Protein AF-S8CAK5-F1 (afdb_monomer_lite)

Radius of gyration: 18.71 Å; chains: 1; bounding box: 34×39×59 Å

Structure (mmCIF, N/CA/C/O backbone):
data_AF-S8CAK5-F1
#
_entry.id   AF-S8CAK5-F1
#
loop_
_atom_site.group_PDB
_atom_site.id
_atom_site.type_symbol
_atom_site.label_atom_id
_atom_site.label_alt_id
_atom_site.label_comp_id
_atom_site.label_asym_id
_atom_site.label_entity_id
_atom_site.label_seq_id
_atom_site.pdbx_PDB_ins_code
_atom_site.Cartn_x
_atom_site.Cartn_y
_atom_site.Cartn_z
_atom_site.occupancy
_atom_site.B_iso_or_equiv
_atom_site.auth_seq_id
_atom_site.auth_comp_id
_atom_site.auth_asym_id
_atom_site.auth_atom_id
_atom_site.pdbx_PDB_model_num
ATOM 1 N N . GLY A 1 1 ? 12.288 14.909 -15.358 1.00 53.12 1 GLY A N 1
ATOM 2 C CA . GLY A 1 1 ? 11.797 13.650 -15.956 1.00 53.12 1 GLY A CA 1
ATOM 3 C C . GLY A 1 1 ? 10.337 13.795 -16.334 1.00 53.12 1 GLY A C 1
ATOM 4 O O . GLY A 1 1 ? 9.595 14.405 -15.573 1.00 53.12 1 GLY A O 1
ATOM 5 N N . ASN A 1 2 ? 9.936 13.302 -17.507 1.00 60.75 2 ASN A N 1
ATOM 6 C CA . ASN A 1 2 ? 8.556 13.409 -17.995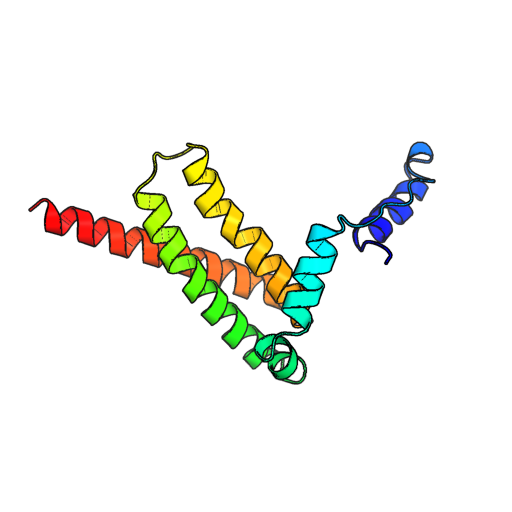 1.00 60.75 2 ASN A CA 1
ATOM 7 C C . ASN A 1 2 ? 7.614 12.574 -17.112 1.00 60.75 2 ASN A C 1
ATOM 9 O O . ASN A 1 2 ? 7.910 11.412 -16.827 1.00 60.75 2 ASN A O 1
ATOM 13 N N . CYS A 1 3 ? 6.484 13.136 -16.685 1.00 69.06 3 CYS A N 1
ATOM 14 C CA . CYS A 1 3 ? 5.512 12.355 -15.932 1.00 69.06 3 CYS A CA 1
ATOM 15 C C . CYS A 1 3 ? 4.825 11.300 -16.797 1.00 69.06 3 CYS A C 1
ATOM 17 O O . CYS A 1 3 ? 4.407 11.620 -17.912 1.00 69.06 3 CYS A O 1
ATOM 19 N N . PRO A 1 4 ? 4.537 10.104 -16.250 1.00 70.31 4 PRO A N 1
ATOM 20 C CA . PRO A 1 4 ? 3.649 9.143 -16.899 1.00 70.31 4 PRO A CA 1
ATOM 21 C C . PRO A 1 4 ? 2.274 9.743 -17.225 1.00 70.31 4 PRO A C 1
ATOM 23 O O . PRO A 1 4 ? 1.709 9.420 -18.266 1.00 70.31 4 PRO A O 1
ATOM 26 N N . ILE A 1 5 ? 1.765 10.661 -16.386 1.00 70.31 5 ILE A N 1
ATOM 27 C CA .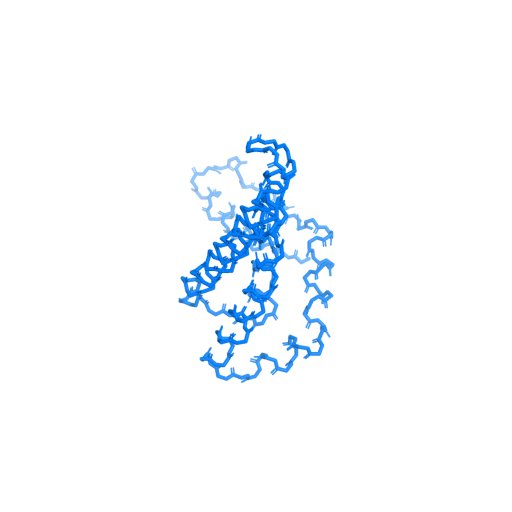 ILE A 1 5 ? 0.486 11.344 -16.639 1.00 70.31 5 ILE A CA 1
ATOM 28 C C . ILE A 1 5 ? 0.533 12.261 -17.871 1.00 70.31 5 ILE A C 1
ATOM 30 O O . ILE A 1 5 ? -0.463 12.417 -18.570 1.00 70.31 5 ILE A O 1
ATOM 34 N N . GLY A 1 6 ? 1.720 12.772 -18.213 1.00 71.12 6 GLY A N 1
ATOM 35 C CA . GLY A 1 6 ? 1.937 13.579 -19.411 1.00 71.12 6 GLY A CA 1
ATOM 36 C C . GLY A 1 6 ? 1.690 12.811 -20.712 1.00 71.12 6 GLY A C 1
ATOM 37 O O . GLY A 1 6 ? 1.384 13.431 -21.725 1.00 71.12 6 GLY A O 1
ATOM 38 N N . LYS A 1 7 ? 1.759 11.469 -20.700 1.00 74.56 7 LYS A N 1
ATOM 39 C CA . LYS A 1 7 ? 1.354 10.645 -21.852 1.00 74.56 7 LYS A CA 1
ATOM 40 C C . LYS A 1 7 ? -0.151 10.750 -22.105 1.00 74.56 7 LYS A C 1
ATOM 42 O O . LYS A 1 7 ? -0.550 10.889 -23.254 1.00 74.56 7 LYS A O 1
ATOM 47 N N . TYR A 1 8 ? -0.960 10.695 -21.048 1.00 75.38 8 TYR A N 1
ATOM 48 C CA . TYR A 1 8 ? -2.415 10.802 -21.160 1.00 75.38 8 TYR A CA 1
ATOM 49 C C . TYR A 1 8 ? -2.830 12.222 -21.536 1.00 75.38 8 TYR A C 1
ATOM 51 O O . TYR A 1 8 ? -3.640 12.383 -22.436 1.00 75.38 8 TYR A O 1
ATOM 59 N N . TYR A 1 9 ? -2.200 13.248 -20.954 1.00 72.50 9 TYR A N 1
ATOM 60 C CA . TYR A 1 9 ? -2.488 14.643 -21.307 1.00 72.50 9 TYR A CA 1
ATOM 61 C C . TYR A 1 9 ? -2.153 14.952 -22.778 1.00 72.50 9 TYR A C 1
ATOM 63 O O . TYR A 1 9 ? -2.945 15.565 -23.482 1.00 72.50 9 TYR A O 1
ATOM 71 N N . ARG A 1 10 ? -1.029 14.423 -23.289 1.00 73.88 10 ARG A N 1
ATOM 72 C CA . ARG A 1 10 ? -0.663 14.504 -24.717 1.00 73.88 10 ARG A CA 1
ATOM 73 C C . ARG A 1 10 ? -1.585 13.683 -25.628 1.00 73.88 10 ARG A C 1
ATOM 75 O O . ARG A 1 10 ? -1.710 13.981 -26.809 1.00 73.88 10 ARG A O 1
ATOM 82 N N . ALA A 1 11 ? -2.198 12.620 -25.112 1.00 79.06 11 ALA A N 1
ATOM 83 C CA . ALA A 1 11 ? -3.219 11.884 -25.852 1.00 79.06 11 ALA A CA 1
ATOM 84 C C . ALA A 1 11 ? -4.532 12.684 -25.901 1.00 79.06 11 ALA A C 1
ATOM 86 O O . ALA A 1 11 ? -5.141 12.793 -26.960 1.00 79.06 11 ALA A O 1
ATOM 87 N N . MET A 1 12 ? -4.919 13.303 -24.782 1.00 75.06 12 MET A N 1
ATOM 88 C CA . MET A 1 12 ? -6.116 14.138 -24.663 1.00 75.06 12 MET A CA 1
ATOM 89 C C . MET A 1 12 ? -6.012 15.459 -25.424 1.00 75.06 12 MET A C 1
ATOM 91 O O . MET A 1 12 ? -7.035 15.949 -25.880 1.00 75.06 12 MET A O 1
ATOM 95 N N . SER A 1 13 ? -4.812 16.005 -25.647 1.00 72.06 13 SER A N 1
ATOM 96 C CA . SER A 1 13 ? -4.627 17.213 -26.465 1.00 72.06 13 SER A CA 1
ATOM 97 C C . SER A 1 13 ? -5.027 17.035 -27.934 1.00 72.06 13 SER A C 1
ATOM 99 O O . SER A 1 13 ? -5.132 18.018 -28.657 1.00 72.06 13 SER A O 1
ATOM 101 N N . ARG A 1 14 ? -5.247 15.791 -28.388 1.00 73.56 14 ARG A N 1
ATOM 102 C CA . ARG A 1 14 ? -5.842 15.498 -29.702 1.00 73.56 14 ARG A CA 1
ATOM 103 C C . ARG A 1 14 ? -7.360 15.707 -29.731 1.00 73.56 14 ARG A C 1
ATOM 105 O O . ARG A 1 14 ? -7.912 15.865 -30.808 1.00 73.56 14 ARG A O 1
ATOM 112 N N . VAL A 1 15 ? -8.016 15.673 -28.569 1.00 79.44 15 VAL A N 1
ATOM 113 C CA . VAL A 1 15 ? -9.478 15.795 -28.407 1.00 79.44 15 VAL A CA 1
ATOM 114 C C . VAL A 1 15 ? -9.856 17.154 -27.810 1.00 79.44 15 VAL A C 1
ATOM 116 O O . VAL A 1 15 ? -10.858 17.741 -28.193 1.00 79.44 15 VAL A O 1
ATOM 119 N N . LEU A 1 16 ? -9.036 17.674 -26.896 1.00 77.31 16 LEU A N 1
ATOM 120 C CA . LEU A 1 16 ? -9.186 18.981 -26.260 1.00 77.31 16 LEU A CA 1
ATOM 121 C C . LEU A 1 16 ? -7.960 19.842 -26.604 1.00 77.31 16 LEU A C 1
ATOM 123 O O . LEU A 1 16 ? -6.930 19.718 -25.935 1.00 77.31 16 LEU A O 1
ATOM 127 N N . PRO A 1 17 ? -8.038 20.715 -27.626 1.00 64.06 17 PRO A N 1
ATOM 128 C CA . PRO A 1 17 ? -6.907 21.530 -28.081 1.00 64.06 17 PRO A CA 1
ATOM 129 C C . PRO A 1 17 ? -6.319 22.419 -26.976 1.00 64.06 17 PRO A C 1
ATOM 131 O O . PRO A 1 17 ? -5.112 22.641 -26.932 1.00 64.06 17 PRO A O 1
ATOM 134 N N . SER A 1 18 ? -7.150 22.845 -26.018 1.00 64.75 18 SER A N 1
ATOM 135 C CA . SER A 1 18 ? -6.755 23.633 -24.841 1.00 64.75 18 SER A CA 1
ATOM 136 C C . SER A 1 18 ? -5.858 22.882 -23.845 1.00 64.75 18 SER A C 1
ATOM 138 O O . SER A 1 18 ? -5.205 23.510 -23.016 1.00 64.75 18 SER A O 1
ATOM 140 N N . ALA A 1 19 ? -5.772 21.550 -23.934 1.00 59.25 19 ALA A N 1
ATOM 141 C CA . ALA A 1 19 ? -4.841 20.729 -23.154 1.00 59.25 19 ALA A CA 1
ATOM 142 C C . ALA A 1 19 ? -3.456 20.589 -23.833 1.00 59.25 19 ALA A C 1
ATOM 144 O O . ALA A 1 19 ? -2.504 20.060 -23.248 1.00 59.25 19 ALA A O 1
ATOM 145 N N . GLY A 1 20 ? -3.306 21.047 -25.079 1.00 55.59 20 GLY A N 1
ATOM 146 C CA . GLY A 1 20 ? -2.053 20.998 -25.829 1.00 55.59 20 GLY A CA 1
ATOM 147 C C . GLY A 1 20 ? -1.081 22.096 -25.405 1.00 55.59 20 GLY A C 1
ATOM 148 O O . GLY A 1 20 ? -1.046 23.154 -26.010 1.00 55.59 20 GLY A O 1
ATOM 149 N N . GLY A 1 21 ? -0.261 21.853 -24.378 1.00 59.41 21 GLY A N 1
ATOM 150 C CA . GLY A 1 21 ? 0.822 22.787 -24.024 1.00 59.41 21 GLY A CA 1
ATOM 151 C C . GLY A 1 21 ? 1.353 22.697 -22.595 1.00 59.41 21 GLY A C 1
ATOM 152 O O . GLY A 1 21 ? 2.462 23.157 -22.319 1.00 59.41 21 GLY A O 1
ATOM 153 N N . MET A 1 22 ? 0.627 22.057 -21.674 1.00 63.31 22 MET A N 1
ATOM 154 C CA . MET A 1 22 ? 1.080 21.945 -20.284 1.00 63.31 22 MET A CA 1
ATOM 155 C C . MET A 1 22 ? 2.251 20.956 -20.158 1.00 63.31 22 MET A C 1
ATOM 157 O O . MET A 1 22 ? 2.090 19.736 -20.254 1.00 63.31 22 MET A O 1
ATOM 161 N N . LYS A 1 23 ? 3.456 21.472 -19.878 1.00 64.88 23 LYS A N 1
ATOM 162 C CA . LYS A 1 23 ? 4.601 20.666 -19.419 1.00 64.88 23 LYS A CA 1
ATOM 163 C C . LYS A 1 23 ? 4.349 20.205 -17.981 1.00 64.88 23 LYS A C 1
ATOM 165 O O . LYS A 1 23 ? 4.841 20.804 -17.029 1.00 64.88 23 LYS A O 1
ATOM 170 N N . LEU A 1 24 ? 3.595 19.118 -17.825 1.00 67.94 24 LEU A N 1
ATOM 171 C CA . LEU A 1 24 ? 3.358 18.487 -16.526 1.00 67.94 24 LEU A CA 1
ATOM 172 C C . LEU A 1 24 ? 4.674 17.926 -15.968 1.00 67.94 24 LEU A C 1
ATOM 174 O O . LEU A 1 24 ? 5.181 16.890 -16.411 1.00 67.94 24 LEU A O 1
ATOM 178 N N . ARG A 1 25 ? 5.240 18.638 -14.990 1.00 72.88 25 ARG A N 1
ATOM 179 C CA . ARG A 1 25 ? 6.371 18.170 -14.185 1.00 72.88 25 ARG A CA 1
ATOM 180 C C . ARG A 1 25 ? 5.843 17.352 -13.017 1.00 72.88 25 ARG A C 1
ATOM 182 O O . ARG A 1 25 ? 4.825 17.687 -12.420 1.00 72.88 25 ARG A O 1
ATOM 189 N N . CYS A 1 26 ? 6.541 16.272 -12.690 1.00 78.56 26 CYS A N 1
ATOM 190 C CA . CYS A 1 26 ? 6.141 15.444 -11.559 1.00 78.56 26 CYS A CA 1
ATOM 191 C C . CYS A 1 26 ? 6.540 16.155 -10.276 1.00 78.56 26 CYS A C 1
ATOM 193 O O . CYS A 1 26 ? 7.660 16.672 -10.232 1.00 78.56 26 CYS A O 1
ATOM 195 N N . PRO A 1 27 ? 5.675 16.157 -9.247 1.00 84.25 27 PRO A N 1
ATOM 196 C CA . PRO A 1 27 ? 6.022 16.729 -7.959 1.00 84.25 27 PRO A CA 1
ATOM 197 C C . PRO A 1 27 ? 7.372 16.172 -7.484 1.00 84.25 27 PRO A C 1
ATOM 199 O O . PRO A 1 27 ? 7.545 14.945 -7.470 1.00 84.25 27 PRO A O 1
ATOM 202 N N . PRO A 1 28 ? 8.337 17.035 -7.115 1.00 84.50 28 PRO A N 1
ATOM 203 C CA . PRO A 1 28 ? 9.694 16.606 -6.787 1.00 84.50 28 PRO A CA 1
ATOM 204 C C . PRO A 1 28 ? 9.707 15.607 -5.627 1.00 84.50 28 PRO A C 1
ATOM 206 O O . PRO A 1 28 ? 10.452 14.635 -5.682 1.00 84.50 28 PRO A O 1
ATOM 209 N N . ALA A 1 29 ? 8.806 15.762 -4.650 1.00 86.38 29 ALA A N 1
ATOM 210 C CA . ALA A 1 29 ? 8.640 14.830 -3.536 1.00 86.38 29 ALA A CA 1
ATOM 211 C C . ALA A 1 29 ? 8.302 13.399 -3.994 1.00 86.38 29 ALA A C 1
ATOM 213 O O . ALA A 1 29 ? 8.908 12.437 -3.529 1.00 86.38 29 ALA A O 1
ATOM 214 N N . VAL A 1 30 ? 7.391 13.240 -4.961 1.00 83.38 30 VAL A N 1
ATOM 215 C CA . VAL A 1 30 ? 7.003 11.918 -5.488 1.00 83.38 30 VAL A CA 1
ATOM 216 C C . VAL A 1 30 ? 8.160 11.283 -6.259 1.00 83.38 30 VAL A C 1
ATOM 218 O O . VAL A 1 30 ? 8.404 10.079 -6.153 1.00 83.38 30 VAL A O 1
ATOM 221 N N . VAL A 1 31 ? 8.900 12.089 -7.026 1.00 85.69 31 VAL A N 1
ATOM 222 C CA . VAL A 1 31 ? 10.083 11.618 -7.759 1.00 85.69 31 VAL A CA 1
ATOM 223 C C . VAL A 1 31 ? 11.191 11.208 -6.790 1.00 85.69 31 VAL A C 1
ATOM 225 O O . VAL A 1 31 ? 11.774 10.138 -6.967 1.00 85.69 31 VAL A O 1
ATOM 228 N N . ALA A 1 32 ? 11.452 12.007 -5.755 1.00 87.81 32 ALA A N 1
ATOM 229 C CA . ALA A 1 32 ? 12.444 11.724 -4.725 1.00 87.81 32 ALA A CA 1
ATOM 230 C C . ALA A 1 32 ? 12.091 10.453 -3.944 1.00 87.81 32 ALA A C 1
ATOM 232 O O . ALA A 1 32 ? 12.916 9.544 -3.870 1.00 87.81 32 ALA A O 1
ATOM 233 N N . ALA A 1 33 ? 10.848 10.326 -3.471 1.00 86.94 33 ALA A N 1
ATOM 234 C CA . ALA A 1 33 ? 10.370 9.146 -2.754 1.00 86.94 33 ALA A CA 1
ATOM 235 C C . ALA A 1 33 ? 10.491 7.876 -3.606 1.00 86.94 33 ALA A C 1
ATOM 237 O O . ALA A 1 33 ? 11.046 6.868 -3.169 1.00 86.94 33 ALA A O 1
ATOM 238 N N . ARG A 1 34 ? 10.051 7.928 -4.870 1.00 85.50 34 ARG A N 1
ATOM 239 C CA . ARG A 1 34 ? 10.184 6.785 -5.779 1.00 85.50 34 ARG A CA 1
ATOM 240 C C . ARG A 1 34 ? 11.646 6.441 -6.046 1.00 85.50 34 ARG A C 1
ATOM 242 O O . ARG A 1 34 ? 11.987 5.262 -6.090 1.00 85.50 34 ARG A O 1
ATOM 249 N N . THR A 1 35 ? 12.498 7.446 -6.228 1.00 86.81 35 THR A N 1
ATOM 250 C CA . THR A 1 35 ? 13.933 7.243 -6.452 1.00 86.81 35 THR A CA 1
ATOM 251 C C . THR A 1 35 ? 14.581 6.604 -5.227 1.00 86.81 35 THR A C 1
ATOM 253 O O . THR A 1 35 ? 15.308 5.624 -5.380 1.00 86.81 35 THR A O 1
ATOM 256 N N . ALA A 1 36 ? 14.258 7.070 -4.020 1.00 89.31 36 ALA A N 1
ATOM 257 C CA . ALA A 1 36 ? 14.722 6.483 -2.766 1.00 89.31 36 ALA A CA 1
ATOM 258 C C . ALA A 1 36 ? 14.288 5.014 -2.647 1.00 89.31 36 ALA A C 1
ATOM 260 O O . ALA A 1 36 ? 15.135 4.133 -2.507 1.00 89.31 36 ALA A O 1
ATOM 261 N N . LEU A 1 37 ? 12.997 4.723 -2.847 1.00 86.94 37 LEU A N 1
ATOM 262 C CA . LEU A 1 37 ? 12.472 3.353 -2.842 1.00 86.94 37 LEU A CA 1
ATOM 263 C C . LEU A 1 37 ? 13.162 2.468 -3.885 1.00 86.94 37 LEU A C 1
ATOM 265 O O . LEU A 1 37 ? 13.485 1.317 -3.612 1.00 86.94 37 LEU A O 1
ATOM 269 N N . SER A 1 38 ? 13.435 3.006 -5.074 1.00 86.44 38 SER A N 1
ATOM 270 C CA . SER A 1 38 ? 14.094 2.278 -6.160 1.00 86.44 38 SER A CA 1
ATOM 271 C C . SER A 1 38 ? 15.558 1.919 -5.865 1.00 86.44 38 SER A C 1
ATOM 273 O O . SER A 1 38 ? 16.079 0.989 -6.483 1.00 86.44 38 SER A O 1
ATOM 275 N N . LYS A 1 39 ? 16.206 2.642 -4.945 1.00 89.31 39 LYS A N 1
ATOM 276 C CA . LYS A 1 39 ? 17.590 2.417 -4.509 1.00 89.31 39 LYS A CA 1
ATOM 277 C C . LYS A 1 39 ? 17.687 1.479 -3.301 1.00 89.31 39 LYS A C 1
ATOM 279 O O . LYS A 1 39 ? 18.788 1.046 -2.967 1.00 89.31 39 LYS A O 1
ATOM 284 N N . THR A 1 40 ? 16.571 1.127 -2.661 1.00 90.81 40 THR A N 1
ATOM 285 C CA . THR A 1 40 ? 16.579 0.158 -1.553 1.00 90.81 40 THR A CA 1
ATOM 286 C C . THR A 1 40 ? 17.138 -1.194 -2.006 1.00 90.81 40 THR A C 1
ATOM 288 O O . THR A 1 40 ? 16.965 -1.597 -3.161 1.00 90.81 40 THR A O 1
ATOM 291 N N . THR A 1 41 ? 17.824 -1.899 -1.103 1.00 89.81 41 THR A N 1
ATOM 292 C CA . THR A 1 41 ? 18.357 -3.250 -1.362 1.00 89.81 41 THR A CA 1
ATOM 293 C C . THR A 1 41 ? 17.238 -4.207 -1.753 1.00 89.81 41 THR A C 1
ATOM 295 O O . THR A 1 41 ? 17.360 -4.907 -2.754 1.00 89.81 41 THR A O 1
ATOM 298 N N . PHE A 1 42 ? 16.098 -4.118 -1.062 1.00 87.62 42 PHE A N 1
ATOM 299 C CA . PHE A 1 42 ? 14.884 -4.859 -1.391 1.00 87.62 42 PHE A CA 1
ATOM 300 C C . PHE A 1 42 ? 14.468 -4.667 -2.854 1.00 87.62 42 PHE A C 1
ATOM 302 O O . PHE A 1 42 ? 14.358 -5.636 -3.598 1.00 87.62 42 PHE A O 1
ATOM 309 N N . ALA A 1 43 ? 14.293 -3.420 -3.312 1.00 87.00 43 ALA A N 1
ATOM 310 C CA . ALA A 1 43 ? 13.851 -3.171 -4.683 1.00 87.00 43 ALA A CA 1
ATOM 311 C C . ALA A 1 43 ? 14.888 -3.597 -5.732 1.00 87.00 43 ALA A C 1
ATOM 313 O O . ALA A 1 43 ? 14.506 -4.011 -6.826 1.00 87.00 43 ALA A O 1
ATOM 314 N N . ARG A 1 44 ? 16.189 -3.500 -5.423 1.00 88.62 44 ARG A N 1
ATOM 315 C CA . ARG A 1 44 ? 17.258 -3.971 -6.317 1.00 88.62 44 ARG A CA 1
ATOM 316 C C . ARG A 1 44 ? 17.257 -5.490 -6.453 1.00 88.62 44 ARG A C 1
ATOM 318 O O . ARG A 1 44 ? 17.330 -5.974 -7.577 1.00 88.62 44 ARG A O 1
ATOM 325 N N . GLN A 1 45 ? 17.096 -6.210 -5.348 1.00 88.94 45 GLN A N 1
ATOM 326 C CA . GLN A 1 45 ? 17.058 -7.671 -5.329 1.00 88.94 45 GLN A CA 1
ATOM 327 C C . GLN A 1 45 ? 15.776 -8.233 -5.954 1.00 88.94 45 GLN A C 1
ATOM 329 O O . GLN A 1 45 ? 15.825 -9.248 -6.635 1.00 88.94 45 GLN A O 1
ATOM 334 N N . LEU A 1 46 ? 14.633 -7.558 -5.790 1.00 87.62 46 LEU A N 1
ATOM 335 C CA . LEU A 1 46 ? 13.355 -8.046 -6.314 1.00 87.62 46 LEU A CA 1
ATOM 336 C C . LEU A 1 46 ? 13.179 -7.838 -7.826 1.00 87.62 46 LEU A C 1
ATOM 338 O O . LEU A 1 46 ? 12.366 -8.516 -8.440 1.00 87.62 46 LEU A O 1
ATOM 342 N N . ARG A 1 47 ? 13.890 -6.887 -8.448 1.00 86.38 47 ARG A N 1
ATOM 343 C CA . ARG A 1 47 ? 13.781 -6.601 -9.893 1.00 86.38 47 ARG A CA 1
ATOM 344 C C . ARG A 1 47 ? 14.157 -7.762 -10.821 1.00 86.38 47 ARG A C 1
ATOM 346 O O . ARG A 1 47 ? 13.411 -7.947 -11.784 1.00 86.38 47 ARG A O 1
ATOM 353 N N . PRO A 1 48 ? 15.259 -8.503 -10.610 1.00 90.56 48 PRO A N 1
ATOM 354 C CA . PRO A 1 48 ? 15.612 -9.629 -11.475 1.00 90.56 48 PRO A CA 1
ATOM 355 C C . PRO A 1 48 ? 14.719 -10.862 -11.270 1.00 90.56 48 PRO A C 1
ATOM 357 O O . PRO A 1 48 ? 14.623 -11.675 -12.181 1.00 90.56 48 PRO A O 1
ATOM 360 N N . GLN A 1 49 ? 14.020 -10.976 -10.135 1.00 89.00 49 GLN A N 1
ATOM 361 C CA . GLN A 1 49 ? 13.235 -12.170 -9.808 1.00 89.00 49 GLN A CA 1
ATOM 362 C C . GLN A 1 49 ? 12.067 -12.427 -10.777 1.00 89.00 49 GLN A C 1
ATOM 364 O O . GLN A 1 49 ? 11.499 -11.477 -11.347 1.00 89.00 49 GLN A O 1
ATOM 369 N N . PRO A 1 50 ? 11.655 -13.696 -10.948 1.00 89.44 50 PRO A N 1
ATOM 370 C CA . PRO A 1 50 ? 10.483 -14.048 -11.732 1.00 89.44 50 PRO A CA 1
ATOM 371 C C . PRO A 1 50 ? 9.205 -13.428 -11.149 1.00 89.44 50 PRO A C 1
ATOM 373 O O . PRO A 1 50 ? 9.116 -13.027 -9.985 1.00 89.44 50 PRO A O 1
ATOM 376 N N . LEU A 1 51 ? 8.185 -13.310 -12.000 1.00 86.31 51 LEU A N 1
ATOM 377 C CA . LEU A 1 51 ? 6.940 -12.623 -1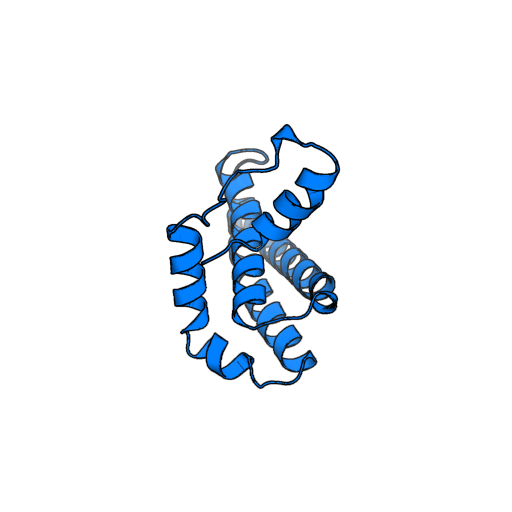1.664 1.00 86.31 51 LEU A CA 1
ATOM 378 C C . LEU A 1 51 ? 6.241 -13.161 -10.394 1.00 86.31 51 LEU A C 1
ATOM 380 O O . LEU A 1 51 ? 5.821 -12.329 -9.585 1.00 86.31 51 LEU A O 1
ATOM 384 N N . PRO A 1 52 ? 6.133 -14.485 -10.159 1.00 87.38 52 PRO A N 1
ATOM 385 C CA . PRO A 1 52 ? 5.475 -15.010 -8.962 1.00 87.38 52 PRO A CA 1
ATOM 386 C C . PRO A 1 52 ? 6.159 -14.575 -7.663 1.00 87.38 52 PRO A C 1
ATOM 388 O O . PRO A 1 52 ? 5.487 -14.161 -6.722 1.00 87.38 52 PRO A O 1
ATOM 391 N N . GLU A 1 53 ? 7.492 -14.569 -7.630 1.00 87.56 53 GLU A N 1
ATOM 392 C CA . GLU A 1 53 ? 8.266 -14.157 -6.454 1.00 87.56 53 GLU A CA 1
ATOM 393 C C . GLU A 1 53 ? 8.081 -12.669 -6.145 1.00 87.56 53 GLU A C 1
ATOM 395 O O . GLU A 1 53 ? 7.879 -12.285 -4.992 1.00 87.56 53 GLU A O 1
ATOM 400 N N . LYS A 1 54 ? 8.058 -11.821 -7.183 1.00 89.06 54 LYS A N 1
ATOM 401 C CA . LYS A 1 54 ? 7.738 -10.393 -7.035 1.00 89.06 54 LYS A CA 1
ATOM 402 C C . LYS A 1 54 ? 6.352 -10.194 -6.438 1.00 89.06 54 LYS A C 1
ATOM 404 O O . LYS A 1 54 ? 6.181 -9.358 -5.552 1.00 89.06 54 LYS A O 1
ATOM 409 N N . ILE A 1 55 ? 5.362 -10.926 -6.951 1.00 89.69 55 ILE A N 1
ATOM 410 C CA . ILE A 1 55 ? 3.979 -10.855 -6.473 1.00 89.69 55 ILE A CA 1
ATOM 411 C C . ILE A 1 55 ? 3.921 -11.276 -5.013 1.00 89.69 55 ILE A C 1
ATOM 413 O O . ILE A 1 55 ? 3.354 -10.537 -4.209 1.00 89.69 55 ILE A O 1
ATOM 417 N N . LEU A 1 56 ? 4.532 -12.407 -4.665 1.00 91.25 56 LEU A N 1
ATOM 418 C CA . LEU A 1 56 ? 4.538 -12.929 -3.307 1.00 91.25 56 LEU A CA 1
ATOM 419 C C . LEU A 1 56 ? 5.169 -11.930 -2.334 1.00 91.25 56 LEU A C 1
ATOM 421 O O . LEU A 1 56 ? 4.514 -11.507 -1.386 1.00 91.25 56 LEU A O 1
ATOM 425 N N . ALA A 1 57 ? 6.396 -11.481 -2.599 1.00 90.56 57 ALA A N 1
ATOM 426 C CA . ALA A 1 57 ? 7.112 -10.596 -1.687 1.00 90.56 57 ALA A CA 1
ATOM 427 C C . ALA A 1 57 ? 6.420 -9.233 -1.520 1.00 90.56 57 ALA A C 1
ATOM 429 O O . ALA A 1 57 ? 6.300 -8.732 -0.403 1.00 90.56 57 ALA A O 1
ATOM 430 N N . VAL A 1 58 ? 5.906 -8.637 -2.603 1.00 89.25 58 VAL A N 1
ATOM 431 C CA . VAL A 1 58 ? 5.153 -7.372 -2.517 1.00 89.25 58 VAL A CA 1
ATOM 432 C C . VAL A 1 58 ? 3.809 -7.563 -1.819 1.00 89.25 58 VAL A C 1
ATOM 434 O O . VAL A 1 58 ? 3.388 -6.673 -1.086 1.00 89.25 58 VAL A O 1
ATOM 437 N N . SER A 1 59 ? 3.132 -8.694 -2.023 1.00 90.06 59 SER A N 1
ATOM 438 C CA . SER A 1 59 ? 1.850 -8.981 -1.365 1.00 90.06 59 SER A CA 1
ATOM 439 C C . SER A 1 59 ? 2.035 -9.196 0.132 1.00 90.06 59 SER A C 1
ATOM 441 O O . SER A 1 59 ? 1.289 -8.616 0.915 1.00 90.06 59 SER A O 1
ATOM 443 N N . LEU A 1 60 ? 3.067 -9.942 0.535 1.00 91.81 60 LEU A N 1
ATOM 444 C CA . LEU A 1 60 ? 3.429 -10.134 1.940 1.00 91.81 60 LEU A CA 1
ATOM 445 C C . LEU A 1 60 ? 3.821 -8.814 2.601 1.00 91.81 60 LEU A C 1
ATOM 447 O O . LEU A 1 60 ? 3.298 -8.486 3.662 1.00 91.81 60 LEU A O 1
ATOM 451 N N . LEU A 1 61 ? 4.671 -8.015 1.950 1.00 90.00 61 LEU A N 1
ATOM 452 C CA . LEU A 1 61 ? 5.025 -6.683 2.441 1.00 90.00 61 LEU A CA 1
ATOM 453 C C . LEU A 1 61 ? 3.788 -5.778 2.531 1.00 90.00 61 LEU A C 1
ATOM 455 O O . LEU A 1 61 ? 3.608 -5.046 3.502 1.00 90.00 61 LEU A O 1
ATOM 459 N N . GLY A 1 62 ? 2.902 -5.862 1.539 1.00 90.25 62 GLY A N 1
ATOM 460 C CA . GLY A 1 62 ? 1.645 -5.135 1.530 1.00 90.25 62 GLY A CA 1
ATOM 461 C C . GLY A 1 62 ? 0.744 -5.529 2.693 1.00 90.25 62 GLY A C 1
ATOM 462 O O . GLY A 1 62 ? 0.233 -4.647 3.376 1.00 90.25 62 GLY A O 1
ATOM 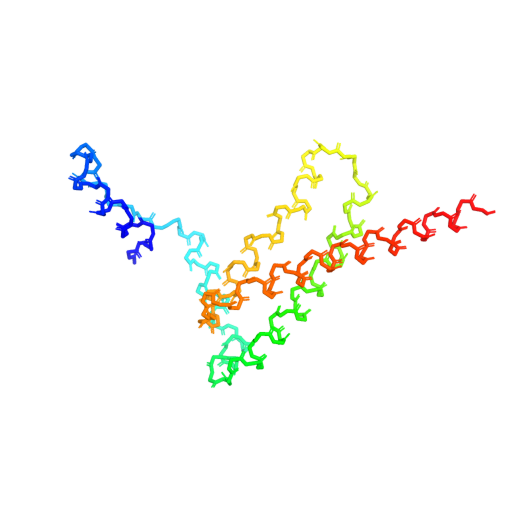463 N N . MET A 1 63 ? 0.593 -6.822 2.975 1.00 90.62 63 MET A N 1
ATOM 464 C CA . MET A 1 63 ? -0.134 -7.306 4.149 1.00 90.62 63 MET A CA 1
ATOM 465 C C . MET A 1 63 ? 0.516 -6.828 5.447 1.00 90.62 63 MET A C 1
ATOM 467 O O . MET A 1 63 ? -0.186 -6.284 6.295 1.00 90.62 63 MET A O 1
ATOM 471 N N . ALA A 1 64 ? 1.839 -6.954 5.575 1.00 91.75 64 ALA A N 1
ATOM 472 C CA . ALA A 1 64 ? 2.580 -6.552 6.768 1.00 91.75 64 ALA A CA 1
ATOM 473 C C . ALA A 1 64 ? 2.376 -5.071 7.116 1.00 91.75 64 ALA A C 1
ATOM 475 O O . ALA A 1 64 ? 2.239 -4.737 8.288 1.00 91.75 64 ALA A O 1
ATOM 476 N N . VAL A 1 65 ? 2.284 -4.189 6.115 1.00 91.12 65 VAL A N 1
ATOM 477 C CA . VAL A 1 65 ? 1.974 -2.768 6.345 1.00 91.12 65 VAL A CA 1
ATOM 478 C C . VAL A 1 65 ? 0.475 -2.523 6.557 1.00 91.12 65 VAL A C 1
ATOM 480 O O . VAL A 1 65 ? 0.089 -1.665 7.347 1.00 91.12 65 VAL A O 1
ATOM 483 N N . ASN A 1 66 ? -0.400 -3.268 5.884 1.00 93.50 66 ASN A N 1
ATOM 484 C CA . ASN A 1 66 ? -1.845 -3.058 5.988 1.00 93.50 66 ASN A CA 1
ATOM 485 C C . ASN A 1 66 ? -2.460 -3.588 7.294 1.00 93.50 66 ASN A C 1
ATOM 487 O O . ASN A 1 66 ? -3.482 -3.060 7.726 1.00 93.50 66 ASN A O 1
ATOM 491 N N . VAL A 1 67 ? -1.860 -4.589 7.943 1.00 92.69 67 VAL A N 1
ATOM 492 C CA . VAL A 1 67 ? -2.300 -5.086 9.260 1.00 92.69 67 VAL A CA 1
ATOM 493 C C . VAL A 1 67 ? -2.281 -3.983 10.333 1.00 92.69 67 VAL A C 1
ATOM 495 O O . VAL A 1 67 ? -3.344 -3.719 10.899 1.00 92.69 67 VAL A O 1
ATOM 498 N N . PRO A 1 68 ? -1.161 -3.282 10.606 1.00 92.06 68 PRO A N 1
ATOM 499 C CA . PRO A 1 68 ? -1.140 -2.216 11.608 1.00 92.06 68 PRO A CA 1
ATOM 500 C C . PRO A 1 68 ? -2.039 -1.034 11.229 1.00 92.06 68 PRO A C 1
ATOM 502 O O . PRO A 1 68 ? -2.699 -0.474 12.100 1.00 92.06 68 PRO A O 1
ATOM 505 N N . LEU A 1 69 ? -2.165 -0.698 9.938 1.00 91.12 69 LEU A N 1
ATOM 506 C CA . LEU A 1 69 ? -3.133 0.311 9.484 1.00 91.12 69 LEU A CA 1
ATOM 507 C C . LEU A 1 69 ? -4.584 -0.117 9.759 1.00 91.12 69 LEU A C 1
ATOM 509 O O . LEU A 1 69 ? -5.411 0.702 10.155 1.00 91.12 69 LEU A O 1
ATOM 513 N N . GLY A 1 70 ? -4.890 -1.408 9.609 1.00 89.94 70 GLY A N 1
ATOM 514 C CA . GLY A 1 70 ? -6.185 -1.988 9.958 1.00 89.94 70 GLY A CA 1
ATOM 515 C C . GLY A 1 70 ? -6.496 -1.915 11.455 1.00 89.94 70 GLY A C 1
ATOM 516 O O . GLY A 1 70 ? -7.638 -1.633 11.815 1.00 89.94 70 GLY A O 1
ATOM 517 N N . ILE A 1 71 ? -5.488 -2.124 12.310 1.00 91.88 71 ILE A N 1
ATOM 518 C CA . ILE A 1 71 ? -5.580 -1.945 13.770 1.00 91.88 71 ILE A CA 1
ATOM 519 C C . ILE A 1 71 ? -5.823 -0.467 14.099 1.00 91.88 71 ILE A C 1
ATOM 521 O O . ILE A 1 71 ? -6.747 -0.136 14.842 1.00 91.88 71 ILE A O 1
ATOM 525 N N . TRP A 1 72 ? -5.038 0.440 13.512 1.00 92.75 72 TRP A N 1
ATOM 526 C CA . TRP A 1 72 ? -5.175 1.881 13.739 1.00 92.75 72 TRP A CA 1
ATOM 527 C C . TRP 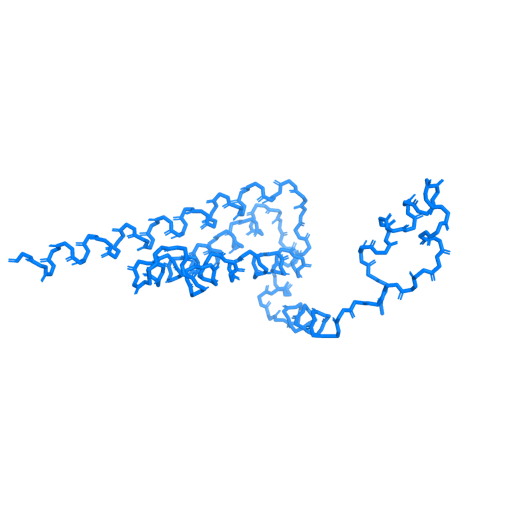A 1 72 ? -6.559 2.400 13.338 1.00 92.75 72 TRP A C 1
ATOM 529 O O . TRP A 1 72 ? -7.173 3.163 14.081 1.00 92.75 72 TRP A O 1
ATOM 539 N N . ARG A 1 73 ? -7.105 1.910 12.219 1.00 91.94 73 ARG A N 1
ATOM 540 C CA . ARG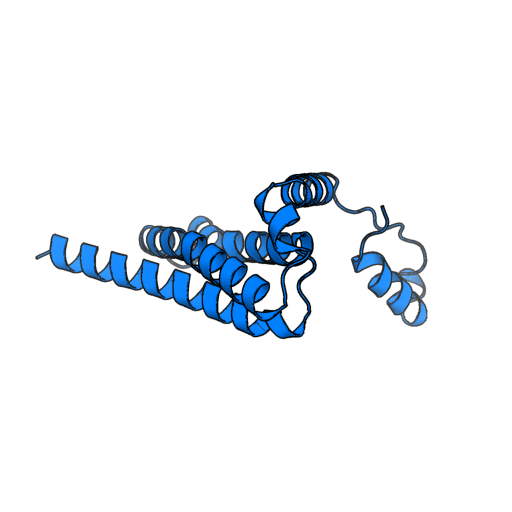 A 1 73 ? -8.446 2.265 11.735 1.00 91.94 73 ARG A CA 1
ATOM 541 C C . ARG A 1 73 ? -9.563 1.963 12.745 1.00 91.94 73 ARG A C 1
ATOM 543 O O . ARG A 1 73 ? -10.592 2.628 12.701 1.00 91.94 73 ARG A O 1
ATOM 550 N N . GLU A 1 74 ? -9.388 0.980 13.631 1.00 92.00 74 GLU A N 1
ATOM 551 C CA . GLU A 1 74 ? -10.366 0.667 14.689 1.00 92.00 74 GLU A CA 1
ATOM 552 C C . GLU A 1 74 ? -10.284 1.602 15.903 1.00 92.00 74 GLU A C 1
ATOM 554 O O . GLU A 1 74 ? -11.244 1.685 16.665 1.00 92.00 74 GLU A O 1
ATOM 559 N N . HIS A 1 75 ? -9.184 2.339 16.068 1.00 90.38 75 HIS A N 1
ATOM 560 C CA . HIS A 1 75 ? -8.986 3.292 17.168 1.00 90.38 75 HIS A CA 1
ATOM 561 C C . HIS A 1 75 ? -9.460 4.714 16.841 1.00 90.38 75 HIS A C 1
ATOM 563 O O . HIS A 1 75 ? -9.389 5.604 17.685 1.00 90.38 75 HIS A O 1
ATOM 569 N N . VAL A 1 76 ? -9.929 4.950 15.617 1.00 92.31 76 VAL A N 1
ATOM 570 C CA . VAL A 1 76 ? -10.358 6.266 15.133 1.00 92.31 76 VAL A CA 1
ATOM 571 C C . VAL A 1 76 ? -11.829 6.232 14.731 1.00 92.31 76 VAL A C 1
ATOM 573 O O . VAL A 1 76 ? -12.356 5.202 14.307 1.00 92.31 76 VAL A O 1
ATOM 576 N N . GLN A 1 77 ? -12.518 7.367 14.849 1.00 90.12 77 GLN A N 1
ATOM 577 C CA . GLN A 1 77 ? -13.931 7.454 14.479 1.00 90.12 77 GLN A CA 1
ATOM 578 C C . GLN A 1 77 ? -14.110 7.234 12.973 1.00 90.12 77 GLN A C 1
ATOM 580 O O . GLN A 1 77 ? -13.360 7.784 12.163 1.00 90.12 77 GLN A O 1
ATOM 585 N N . LYS A 1 78 ? -15.112 6.441 12.580 1.00 89.06 78 LYS A N 1
ATOM 586 C CA . LYS A 1 78 ? -15.421 6.209 11.161 1.00 89.06 78 LYS A CA 1
ATOM 587 C C . LYS A 1 78 ? -15.698 7.538 10.458 1.00 89.06 78 LYS A C 1
ATOM 589 O O . LYS A 1 78 ? -16.343 8.405 11.033 1.00 89.06 78 LYS A O 1
ATOM 594 N N . PHE A 1 79 ? -15.209 7.674 9.226 1.00 90.31 79 PHE A N 1
ATOM 595 C CA . PHE A 1 79 ? -15.327 8.887 8.404 1.00 90.31 79 PHE A CA 1
ATOM 596 C C . PHE A 1 79 ? -14.650 10.152 8.960 1.00 90.31 79 PHE A C 1
ATOM 598 O O . PHE A 1 79 ? -14.813 11.228 8.394 1.00 90.31 79 PHE A O 1
ATOM 605 N N . SER A 1 80 ? -13.830 10.041 10.005 1.00 92.88 80 SER A N 1
ATOM 606 C CA . SER A 1 80 ? -12.967 11.143 10.441 1.00 92.88 80 SER A CA 1
ATOM 607 C C . SER A 1 80 ? -11.735 11.297 9.526 1.00 92.88 80 SER A C 1
ATOM 609 O O . SER A 1 80 ? -11.327 10.326 8.876 1.00 92.88 80 SER A O 1
ATOM 611 N N . PRO A 1 81 ? -11.075 12.471 9.490 1.00 93.69 81 PRO A N 1
ATOM 612 C CA . PRO A 1 81 ? -9.819 12.652 8.757 1.00 93.69 81 PRO A CA 1
ATOM 613 C C . PRO A 1 81 ? -8.741 11.578 9.032 1.00 93.69 81 PRO A C 1
ATOM 615 O O . PRO A 1 81 ? -8.189 11.047 8.065 1.00 93.69 81 PRO A O 1
ATOM 618 N N . PRO A 1 82 ? -8.456 11.164 10.287 1.00 90.94 82 PRO A N 1
ATOM 619 C CA . PRO A 1 82 ? -7.490 10.092 10.538 1.00 90.94 82 PRO A CA 1
ATOM 620 C C . PRO A 1 82 ? -7.976 8.713 10.065 1.00 90.94 82 PRO A C 1
ATOM 622 O O . PRO A 1 82 ? -7.163 7.892 9.644 1.00 90.94 82 PRO A O 1
ATOM 625 N N . TRP A 1 83 ? -9.287 8.453 10.047 1.00 91.56 83 TRP A N 1
ATOM 626 C CA . TRP A 1 83 ? -9.834 7.229 9.449 1.00 91.56 83 TRP A CA 1
ATOM 627 C C . TRP A 1 83 ? -9.616 7.188 7.936 1.00 91.56 83 TRP A C 1
ATOM 629 O O . TRP A 1 83 ? -9.204 6.161 7.393 1.00 91.56 83 TRP A O 1
ATOM 639 N N . PHE A 1 84 ? -9.825 8.321 7.261 1.00 91.81 84 PHE A N 1
ATOM 640 C CA . PHE A 1 84 ? -9.498 8.460 5.845 1.00 91.81 84 PHE A CA 1
ATOM 641 C C . PHE A 1 84 ? -8.001 8.266 5.600 1.00 91.81 84 PHE A C 1
ATOM 643 O O . PHE A 1 84 ? -7.642 7.534 4.676 1.00 91.81 84 PHE A O 1
ATOM 650 N N . ALA A 1 85 ? -7.141 8.851 6.438 1.00 90.81 85 ALA A N 1
ATOM 651 C CA . ALA A 1 85 ? -5.694 8.685 6.349 1.00 90.81 85 ALA A CA 1
ATOM 652 C C . ALA A 1 85 ? -5.265 7.219 6.515 1.00 90.81 85 ALA A C 1
ATOM 654 O O . ALA A 1 85 ? -4.450 6.743 5.730 1.00 90.81 85 ALA A O 1
ATOM 655 N N . ALA A 1 86 ? -5.851 6.469 7.453 1.00 88.94 86 ALA A N 1
ATOM 656 C CA . ALA A 1 86 ? -5.526 5.056 7.659 1.00 88.94 86 ALA A CA 1
ATOM 657 C C . ALA A 1 86 ? -5.783 4.195 6.404 1.00 88.94 86 ALA A C 1
ATOM 659 O O . ALA A 1 86 ? -4.997 3.302 6.091 1.00 88.94 86 ALA A O 1
ATOM 660 N N . ILE A 1 87 ? -6.842 4.496 5.643 1.00 86.44 87 ILE A N 1
ATOM 661 C CA . ILE A 1 87 ? -7.165 3.805 4.381 1.00 86.44 87 ILE A CA 1
ATOM 662 C C . ILE A 1 87 ? -6.280 4.310 3.235 1.00 86.44 87 ILE A C 1
ATOM 664 O O . ILE A 1 87 ? -5.718 3.525 2.466 1.00 86.44 87 ILE A O 1
ATOM 668 N N . HIS A 1 88 ? -6.148 5.631 3.114 1.00 90.06 88 HIS A N 1
ATOM 669 C CA . HIS A 1 88 ? -5.476 6.271 1.986 1.00 90.06 88 HIS A CA 1
ATOM 670 C C . HIS A 1 88 ? -3.958 6.324 2.131 1.00 90.06 88 HIS A C 1
ATOM 672 O O . HIS A 1 88 ? -3.301 6.628 1.150 1.00 90.06 88 HIS A O 1
ATOM 678 N N . ALA A 1 89 ? -3.368 6.001 3.281 1.00 87.88 89 ALA A N 1
ATOM 679 C CA . ALA A 1 89 ? -1.918 5.857 3.414 1.00 87.88 89 ALA A CA 1
ATOM 680 C C . ALA A 1 89 ? -1.409 4.588 2.708 1.00 87.88 89 ALA A C 1
ATOM 682 O O . ALA A 1 89 ? -0.342 4.594 2.090 1.00 87.88 89 ALA A O 1
ATOM 683 N N . ALA A 1 90 ? -2.199 3.510 2.738 1.00 85.50 90 ALA A N 1
ATOM 684 C CA . ALA A 1 90 ? -1.834 2.242 2.115 1.00 85.50 90 ALA A CA 1
ATOM 685 C C . ALA A 1 90 ? -1.760 2.340 0.582 1.00 85.50 90 ALA A C 1
ATOM 687 O O . ALA A 1 90 ? -0.850 1.791 -0.040 1.00 85.50 90 ALA A O 1
ATOM 688 N N . VAL A 1 91 ? -2.701 3.055 -0.045 1.00 88.50 91 VAL A N 1
ATOM 689 C CA . VAL A 1 91 ? -2.837 3.084 -1.511 1.00 88.50 91 VAL A CA 1
ATOM 690 C C . VAL A 1 91 ? -1.605 3.696 -2.212 1.00 88.50 91 VAL A C 1
ATOM 692 O O . VAL A 1 91 ? -1.031 3.022 -3.074 1.00 88.50 91 VAL A O 1
ATOM 695 N N . PRO A 1 92 ? -1.121 4.905 -1.855 1.00 87.50 92 PRO A N 1
ATOM 696 C CA . PRO A 1 92 ? 0.096 5.489 -2.410 1.00 87.50 92 PRO A CA 1
ATOM 697 C C . PRO A 1 92 ? 1.331 4.638 -2.134 1.00 87.50 92 PRO A C 1
ATOM 699 O O . PRO A 1 92 ? 2.185 4.516 -3.013 1.00 87.50 92 PRO A O 1
ATOM 702 N N . LEU A 1 93 ? 1.423 4.022 -0.950 1.00 85.69 93 LEU A N 1
ATOM 703 C CA . LEU A 1 93 ? 2.560 3.183 -0.583 1.00 85.69 93 LEU A CA 1
ATOM 704 C C . LEU A 1 93 ? 2.670 1.956 -1.497 1.00 85.69 93 LEU A C 1
ATOM 706 O O . LEU A 1 93 ? 3.707 1.751 -2.132 1.00 85.69 93 LEU A O 1
ATOM 710 N N . ILE A 1 94 ? 1.591 1.177 -1.626 1.00 87.56 94 ILE A N 1
ATOM 711 C CA . ILE A 1 94 ? 1.554 0.001 -2.508 1.00 87.56 94 ILE A CA 1
ATOM 712 C C . ILE A 1 94 ? 1.772 0.418 -3.968 1.00 87.56 94 ILE A C 1
ATOM 714 O O . ILE A 1 94 ? 2.515 -0.240 -4.701 1.00 87.56 94 ILE A O 1
ATOM 718 N N . ALA A 1 95 ? 1.189 1.541 -4.400 1.00 88.31 95 ALA A N 1
ATOM 719 C CA . ALA A 1 95 ? 1.377 2.054 -5.754 1.00 88.31 95 ALA A CA 1
ATOM 720 C C . ALA A 1 95 ? 2.847 2.408 -6.051 1.00 88.31 95 ALA A C 1
ATOM 722 O O . ALA A 1 95 ? 3.368 2.035 -7.108 1.00 88.31 95 ALA A O 1
ATOM 723 N N . MET A 1 96 ? 3.535 3.092 -5.131 1.00 87.94 96 MET A N 1
ATOM 724 C CA . MET A 1 96 ? 4.954 3.435 -5.275 1.00 87.94 96 MET A CA 1
ATOM 725 C C . MET A 1 96 ? 5.847 2.193 -5.260 1.00 87.94 96 MET A C 1
ATOM 727 O O . MET A 1 96 ? 6.739 2.079 -6.104 1.00 87.94 96 MET A O 1
ATOM 731 N N . LEU A 1 97 ? 5.569 1.240 -4.368 1.00 84.38 97 LEU A N 1
ATOM 732 C CA . LEU A 1 97 ? 6.306 -0.017 -4.253 1.00 84.38 97 LEU A CA 1
ATOM 733 C C . LEU A 1 97 ? 6.213 -0.855 -5.535 1.00 84.38 97 LEU A C 1
ATOM 735 O O . LEU A 1 97 ? 7.229 -1.243 -6.105 1.00 84.38 97 LEU A O 1
ATOM 739 N N . ARG A 1 98 ? 5.006 -1.062 -6.075 1.00 88.75 98 ARG A N 1
ATOM 740 C CA . ARG A 1 98 ? 4.820 -1.795 -7.343 1.00 88.75 98 ARG A CA 1
ATOM 741 C C . ARG A 1 98 ? 5.597 -1.168 -8.496 1.00 88.75 98 ARG A C 1
ATOM 743 O O . ARG A 1 98 ? 6.145 -1.858 -9.356 1.00 88.75 98 ARG A O 1
ATOM 750 N N . LYS A 1 99 ? 5.651 0.163 -8.517 1.00 87.50 99 LYS A N 1
ATOM 751 C CA . LYS A 1 99 ? 6.372 0.933 -9.530 1.00 87.50 99 LYS A CA 1
ATOM 752 C C . LYS A 1 99 ? 7.893 0.927 -9.337 1.00 87.50 99 LYS A C 1
ATOM 754 O O . LYS A 1 99 ? 8.594 1.165 -10.324 1.00 87.50 99 LYS A O 1
ATOM 759 N N . SER A 1 100 ? 8.414 0.681 -8.133 1.00 84.69 100 SER A N 1
ATOM 760 C CA . SER A 1 100 ? 9.860 0.609 -7.865 1.00 84.69 100 SER A CA 1
ATOM 761 C C . SER A 1 100 ? 10.469 -0.753 -8.231 1.00 84.69 100 SER A C 1
ATOM 763 O O . SER A 1 100 ? 11.638 -0.800 -8.629 1.00 84.69 100 SER A O 1
ATOM 765 N N . VAL A 1 101 ? 9.670 -1.828 -8.180 1.00 85.94 101 VAL A N 1
ATOM 766 C CA . VAL A 1 101 ? 10.063 -3.204 -8.557 1.00 85.94 101 VAL A CA 1
ATOM 767 C C . VAL A 1 101 ? 9.678 -3.599 -9.992 1.00 85.94 101 VAL A C 1
ATOM 769 O O . VAL A 1 101 ? 9.848 -4.750 -10.378 1.00 85.94 101 VAL A O 1
ATOM 772 N N . LEU A 1 102 ? 9.172 -2.650 -10.793 1.00 85.56 102 LEU A N 1
ATOM 773 C CA . LEU A 1 102 ? 8.753 -2.857 -12.192 1.00 85.56 102 LEU A CA 1
ATOM 774 C C . LEU A 1 102 ? 7.696 -3.965 -12.359 1.00 85.56 102 LEU A C 1
ATOM 776 O O . LEU A 1 102 ? 7.734 -4.753 -13.299 1.00 85.56 102 LEU A O 1
ATOM 780 N N . MET A 1 103 ? 6.732 -4.013 -11.440 1.00 84.12 103 MET A N 1
ATOM 781 C CA . MET A 1 103 ? 5.676 -5.020 -11.462 1.00 84.12 103 MET A CA 1
ATOM 782 C C . MET A 1 103 ? 4.689 -4.787 -12.627 1.00 84.12 103 MET A C 1
ATOM 784 O O . MET A 1 103 ? 4.252 -3.644 -12.831 1.00 84.12 103 MET A O 1
ATOM 788 N N . PRO A 1 104 ? 4.289 -5.840 -13.370 1.00 85.56 104 PRO A N 1
ATOM 789 C CA . PRO A 1 104 ? 3.317 -5.723 -14.452 1.00 85.56 104 PRO A CA 1
ATOM 790 C C . PRO A 1 104 ? 1.908 -5.396 -13.937 1.00 85.56 104 PRO A C 1
ATOM 792 O O . PRO A 1 104 ? 1.609 -5.447 -12.737 1.00 85.56 104 PRO A O 1
ATOM 795 N N . LYS A 1 105 ? 1.032 -5.016 -14.871 1.00 84.50 105 LYS A N 1
ATOM 796 C CA . LYS A 1 105 ? -0.347 -4.611 -14.571 1.00 84.50 105 LYS A CA 1
ATOM 797 C C . LYS A 1 105 ? -1.189 -5.776 -14.052 1.00 84.50 105 LYS A C 1
ATOM 799 O O . LYS A 1 105 ? -1.936 -5.554 -13.108 1.00 84.50 105 LYS A O 1
ATOM 804 N N . GLU A 1 106 ? -0.968 -6.987 -14.560 1.00 82.62 106 GLU A N 1
ATOM 805 C CA . GLU A 1 106 ? -1.708 -8.201 -14.165 1.00 82.62 106 GLU A CA 1
ATOM 806 C C . GLU A 1 106 ? -1.620 -8.496 -12.662 1.00 82.62 106 GLU A C 1
ATOM 808 O O . GLU A 1 106 ? -2.591 -8.876 -12.016 1.00 82.62 106 GLU A O 1
ATOM 813 N N . ALA A 1 107 ? -0.474 -8.193 -12.050 1.00 85.06 107 ALA A N 1
ATOM 814 C CA . ALA A 1 107 ? -0.260 -8.360 -10.615 1.00 85.06 107 ALA A CA 1
ATOM 815 C C . ALA A 1 107 ? -1.031 -7.347 -9.739 1.00 85.06 107 ALA A C 1
ATOM 817 O O . ALA A 1 107 ? -0.993 -7.432 -8.511 1.00 85.06 107 ALA A O 1
ATOM 818 N N . MET A 1 108 ? -1.712 -6.361 -10.338 1.00 87.50 108 MET A N 1
ATOM 819 C CA . MET A 1 108 ? -2.450 -5.334 -9.599 1.00 87.50 108 MET A CA 1
ATOM 820 C C . MET A 1 108 ? -3.541 -5.938 -8.725 1.00 87.50 108 MET A C 1
ATOM 822 O O . MET A 1 108 ? -3.612 -5.594 -7.547 1.00 87.50 108 MET A O 1
ATOM 826 N N . ALA A 1 109 ? -4.337 -6.850 -9.284 1.00 89.31 109 ALA A N 1
ATOM 827 C CA . ALA A 1 109 ? -5.449 -7.473 -8.577 1.00 89.31 109 ALA A CA 1
ATOM 828 C C . ALA A 1 109 ? -4.970 -8.192 -7.308 1.00 89.31 109 ALA A C 1
ATOM 830 O O . ALA A 1 109 ? -5.512 -7.960 -6.230 1.00 89.31 109 ALA A O 1
ATOM 831 N N . VAL A 1 110 ? -3.882 -8.962 -7.413 1.00 89.56 110 VAL A N 1
ATOM 832 C CA . VAL A 1 110 ? -3.310 -9.706 -6.281 1.00 89.56 110 VAL A CA 1
ATOM 833 C C . VAL A 1 110 ? -2.838 -8.762 -5.176 1.00 89.56 110 VAL A C 1
ATOM 835 O O . VAL A 1 110 ? -3.191 -8.942 -4.015 1.00 89.56 110 VAL A O 1
ATOM 838 N N . THR A 1 111 ? -2.107 -7.700 -5.526 1.00 87.81 111 THR A N 1
ATOM 839 C CA . THR A 1 111 ? -1.624 -6.735 -4.522 1.00 87.81 111 THR A CA 1
ATOM 840 C C . THR A 1 111 ? -2.749 -5.952 -3.840 1.00 87.81 111 THR A C 1
ATOM 842 O O . THR A 1 111 ? -2.641 -5.626 -2.659 1.00 87.81 111 THR A O 1
ATOM 845 N N . ILE A 1 112 ? -3.843 -5.665 -4.556 1.00 89.94 112 ILE A N 1
ATOM 846 C CA . ILE A 1 112 ? -5.030 -5.019 -3.982 1.00 89.94 112 ILE A CA 1
ATOM 847 C C . ILE A 1 112 ? -5.741 -5.986 -3.035 1.00 89.94 112 ILE A C 1
ATOM 849 O O . ILE A 1 112 ? -6.044 -5.607 -1.906 1.00 89.94 112 ILE A O 1
ATOM 853 N N . ALA A 1 113 ? -5.948 -7.237 -3.455 1.00 91.69 113 ALA A N 1
ATOM 854 C CA . ALA A 1 113 ? -6.548 -8.267 -2.614 1.00 91.69 113 ALA A CA 1
ATOM 855 C C . ALA A 1 113 ? -5.738 -8.474 -1.323 1.00 91.69 113 ALA A C 1
ATOM 857 O O . ALA A 1 113 ? -6.302 -8.432 -0.233 1.00 91.69 113 ALA A O 1
ATOM 858 N N . ALA A 1 114 ? -4.411 -8.581 -1.428 1.00 91.62 114 ALA A N 1
ATOM 859 C CA . ALA A 1 114 ? -3.509 -8.680 -0.281 1.00 91.62 114 ALA A CA 1
ATOM 860 C C . ALA A 1 114 ? -3.617 -7.465 0.661 1.00 91.62 114 ALA A C 1
ATOM 862 O O . ALA A 1 114 ? -3.673 -7.619 1.880 1.00 91.62 114 ALA A O 1
ATOM 863 N N . SER A 1 115 ? -3.711 -6.251 0.109 1.00 90.25 115 SER A N 1
ATOM 864 C CA . SER A 1 115 ? -3.902 -5.017 0.883 1.00 90.25 115 SER A CA 1
ATOM 865 C C . SER A 1 115 ? -5.212 -5.032 1.684 1.00 90.25 115 SER A C 1
ATOM 867 O O . SER A 1 115 ? -5.216 -4.768 2.889 1.00 90.25 115 SER A O 1
ATOM 869 N N . ILE A 1 116 ? -6.321 -5.413 1.037 1.00 91.62 116 ILE A N 1
ATOM 870 C CA . ILE A 1 116 ? -7.638 -5.540 1.679 1.00 91.62 116 ILE A CA 1
ATOM 871 C C . ILE A 1 116 ? -7.590 -6.612 2.773 1.00 91.62 116 ILE A C 1
ATOM 873 O O . ILE A 1 116 ? -8.037 -6.368 3.896 1.00 91.62 116 ILE A O 1
ATOM 877 N N . LEU A 1 117 ? -6.997 -7.774 2.484 1.00 93.00 117 LEU A N 1
ATOM 878 C CA . LEU A 1 117 ? -6.830 -8.850 3.459 1.00 93.00 117 LEU A CA 1
ATOM 879 C C . LEU A 1 117 ? -6.062 -8.366 4.692 1.00 93.00 117 LEU A C 1
ATOM 881 O O . LEU A 1 117 ? -6.568 -8.518 5.801 1.00 93.00 117 LEU A O 1
ATOM 885 N N . GLY A 1 118 ? -4.923 -7.688 4.522 1.00 91.38 118 GLY A N 1
ATOM 886 C CA . GLY A 1 118 ? -4.157 -7.122 5.637 1.00 91.38 118 GLY A CA 1
ATOM 887 C C . GLY A 1 118 ? -4.986 -6.180 6.517 1.00 91.38 118 GLY A C 1
ATOM 888 O O . GLY A 1 118 ? -5.049 -6.370 7.733 1.00 91.38 118 GLY A O 1
ATOM 889 N N . GLN A 1 119 ? -5.704 -5.223 5.916 1.00 91.25 119 GLN A N 1
ATOM 890 C CA . GLN A 1 119 ? -6.542 -4.282 6.675 1.00 91.25 119 GLN A CA 1
ATOM 891 C C . GLN A 1 119 ? -7.679 -4.984 7.418 1.00 91.25 119 GLN A C 1
ATOM 893 O O . GLN A 1 119 ? -7.994 -4.628 8.557 1.00 91.25 119 GLN A O 1
ATOM 898 N N . THR A 1 120 ? -8.309 -5.981 6.791 1.00 91.31 120 THR A N 1
ATOM 899 C CA . THR A 1 120 ? -9.410 -6.727 7.414 1.00 91.31 120 THR A CA 1
ATOM 900 C C . THR A 1 120 ? -8.928 -7.612 8.559 1.00 91.31 120 THR A C 1
ATOM 902 O O . THR A 1 120 ? -9.620 -7.696 9.574 1.00 91.31 120 THR A O 1
ATOM 905 N N . ILE A 1 121 ? -7.750 -8.233 8.432 1.00 93.19 121 ILE A N 1
ATOM 906 C CA . ILE A 1 121 ? -7.128 -9.043 9.486 1.00 93.19 121 ILE A CA 1
ATOM 907 C C . ILE A 1 121 ? -6.783 -8.155 10.680 1.00 93.19 121 ILE A C 1
ATOM 909 O O . ILE A 1 121 ? -7.218 -8.458 11.789 1.00 93.19 121 ILE A O 1
ATOM 913 N N . GLY A 1 122 ? -6.096 -7.029 10.457 1.00 91.06 122 GLY A N 1
ATOM 914 C CA . GLY A 1 122 ? -5.742 -6.092 11.526 1.00 91.06 122 GLY A CA 1
ATOM 915 C C . GLY A 1 122 ? -6.964 -5.557 12.277 1.00 91.06 122 GLY A C 1
ATOM 916 O O . GLY A 1 122 ? -7.037 -5.629 13.501 1.00 91.06 122 GLY A O 1
ATOM 917 N N . SER A 1 123 ? -7.985 -5.118 11.537 1.00 91.50 123 SER A N 1
ATOM 918 C CA . SER A 1 123 ? -9.247 -4.626 12.107 1.00 91.50 123 SER A CA 1
ATOM 919 C C . SER A 1 123 ? -10.005 -5.699 12.897 1.00 91.50 123 SER A C 1
ATOM 921 O O . SER A 1 123 ? -10.545 -5.428 13.973 1.00 91.50 123 SER A O 1
ATOM 923 N N . ARG A 1 124 ? -10.050 -6.941 12.398 1.00 91.75 124 ARG A N 1
ATOM 924 C CA . ARG A 1 124 ? -10.709 -8.050 13.103 1.00 91.75 124 ARG A CA 1
ATOM 925 C C . ARG A 1 124 ? -9.950 -8.467 14.357 1.00 91.75 124 ARG A C 1
ATOM 927 O O . ARG A 1 124 ? -10.601 -8.718 15.370 1.00 91.75 124 ARG A O 1
ATOM 934 N N . ALA A 1 125 ? -8.622 -8.548 14.292 1.00 92.56 125 ALA A N 1
ATOM 935 C CA . ALA A 1 125 ? -7.777 -8.878 15.435 1.00 92.56 125 ALA A CA 1
ATOM 936 C C . ALA A 1 125 ? -7.976 -7.859 16.562 1.00 92.56 125 ALA A C 1
ATOM 938 O O . ALA A 1 125 ? -8.281 -8.239 17.693 1.00 92.56 125 ALA A O 1
ATOM 939 N N . GLU A 1 126 ? -7.945 -6.570 16.225 1.00 93.88 126 GLU A N 1
ATOM 940 C CA . GLU A 1 126 ? -8.121 -5.508 17.210 1.00 93.88 126 GLU A CA 1
ATOM 941 C C . GLU A 1 126 ? -9.534 -5.482 17.794 1.00 93.88 126 GLU A C 1
ATOM 943 O O . GLU A 1 126 ? -9.719 -5.412 19.008 1.00 93.88 126 GLU A O 1
ATOM 948 N N . ARG A 1 127 ? -10.561 -5.660 16.957 1.00 90.69 127 ARG A N 1
ATOM 949 C CA . ARG A 1 127 ? -11.946 -5.768 17.432 1.00 90.69 127 ARG A CA 1
ATOM 950 C C . ARG A 1 127 ? -12.138 -6.939 18.399 1.00 90.69 127 ARG A C 1
ATOM 952 O O . ARG A 1 127 ? -12.933 -6.821 19.328 1.00 90.69 127 ARG A O 1
ATOM 959 N N . ARG A 1 128 ? -11.462 -8.073 18.180 1.00 91.50 128 ARG A N 1
ATOM 960 C CA . ARG A 1 128 ? -11.492 -9.216 19.109 1.00 91.50 128 ARG A CA 1
ATOM 961 C C . ARG A 1 128 ? -10.802 -8.857 20.425 1.00 91.50 128 ARG A C 1
ATOM 963 O O . ARG A 1 128 ? -11.414 -9.054 21.468 1.00 91.50 128 ARG A O 1
ATOM 970 N N . ARG A 1 129 ? -9.612 -8.249 20.375 1.00 91.19 129 ARG A N 1
ATOM 971 C CA . ARG A 1 129 ? -8.872 -7.784 21.561 1.00 91.19 129 ARG A CA 1
ATOM 972 C C . ARG A 1 129 ? -9.705 -6.831 22.420 1.00 91.19 129 ARG A C 1
ATOM 974 O O . ARG A 1 129 ? -9.841 -7.053 23.617 1.00 91.19 129 ARG A O 1
ATOM 981 N N . LEU A 1 130 ? -10.327 -5.825 21.802 1.00 90.00 130 LEU A N 1
ATOM 982 C CA . LEU A 1 130 ? -11.181 -4.850 22.487 1.00 90.00 130 LEU A CA 1
ATOM 983 C C . LEU A 1 130 ? -12.447 -5.475 23.093 1.00 90.00 130 LEU A C 1
ATOM 985 O O . LEU A 1 130 ? -12.932 -4.992 24.110 1.00 90.00 130 LEU A O 1
ATOM 989 N N . LYS A 1 131 ? -12.999 -6.534 22.485 1.00 91.06 131 LYS A N 1
ATOM 990 C CA . LYS A 1 131 ? -14.139 -7.276 23.051 1.00 91.06 131 LYS A CA 1
ATOM 991 C C . LYS A 1 131 ? -13.730 -8.123 24.253 1.00 91.06 131 LYS A C 1
ATOM 993 O O . LYS A 1 131 ? -14.472 -8.150 25.225 1.00 91.06 131 LYS A O 1
ATOM 998 N N . THR A 1 132 ? -12.583 -8.799 24.181 1.00 90.88 132 THR A N 1
ATOM 999 C CA . THR A 1 132 ? -12.064 -9.606 25.293 1.00 90.88 132 THR A CA 1
ATOM 1000 C C . THR A 1 132 ? -11.651 -8.730 26.470 1.00 90.88 132 THR A C 1
ATOM 1002 O O . THR A 1 132 ? -11.990 -9.062 27.588 1.00 90.88 132 THR A O 1
ATOM 1005 N N . ALA A 1 133 ? -11.001 -7.587 26.233 1.00 83.06 133 ALA A N 1
ATOM 1006 C CA . ALA A 1 133 ? -10.576 -6.668 27.296 1.00 83.06 133 ALA A CA 1
ATOM 1007 C C . ALA A 1 133 ? -11.730 -5.918 27.992 1.00 83.06 133 ALA A C 1
ATOM 1009 O O . ALA A 1 133 ? -11.510 -5.257 29.000 1.00 83.06 133 ALA A O 1
ATOM 1010 N N . ARG A 1 134 ? -12.940 -5.952 27.418 1.00 73.25 134 ARG A N 1
ATOM 1011 C CA . ARG A 1 134 ? -14.160 -5.378 28.011 1.00 73.25 134 ARG A CA 1
ATOM 1012 C C . ARG A 1 134 ? -14.992 -6.405 28.787 1.00 73.25 134 ARG A C 1
ATOM 1014 O O . ARG A 1 134 ? -15.988 -6.006 29.382 1.00 73.25 134 ARG A O 1
ATOM 1021 N N . ARG A 1 135 ? -14.649 -7.692 28.695 1.00 57.94 135 ARG A N 1
ATOM 1022 C CA . ARG A 1 135 ? -15.221 -8.760 29.520 1.00 57.94 135 ARG A CA 1
ATOM 1023 C C . ARG A 1 135 ? -14.382 -8.921 30.773 1.00 57.94 135 ARG A C 1
ATOM 1025 O O . ARG A 1 135 ? -15.001 -9.251 31.800 1.00 57.94 135 ARG A O 1
#

Sequence (135 aa):
GNCPIGKYYRAMSRVLPSAGGMKLRCPPAVVAARTALSKTTFARQLRPQPLPEKILAVSLLGMAVNVPLGIWREHVQKFSPPWFAAIHAAVPLIAMLRKSVLMPKEAMAVTIAASILGQTIGSRAERRRLKTARR

Organism: NCBI:txid192259

pLDDT: mean 84.95, std 9.17, range [53.12, 93.88]

Foldseek 3Di:
DQDPVVVVLVVCCVVVVVSPDDRDDDDVVLVVVLVVLLPDPVLVVLQVDDQVSVLVVLLVVLLVLLLVLLLVLLVDDPPDPVNVCSLVVSPSVSVSNCVSSVHDPVSVVSSVVSNVVSSVNNNVVNVVVVVVVVD

Secondary structure (DSSP, 8-state):
-B-HHHHHHHHHTTT-GGGTT---BPPHHHHHHHHHHHHSHHHHHHTTS-HHHHHHHHHHHHHHHHHHHHHHHHSS-TTSHHHHHHHHTHHHHHHHHHHHTT--STTHHHHHHHHHHHHHHHHHHHHHHHHHTT-